Protein AF-A0A934G7C9-F1 (afdb_monomer)

pLDDT: mean 82.49, std 8.16, range [56.38, 91.56]

Radius of gyration: 11.4 Å; Cα contacts (8 Å, |Δi|>4): 44; chains: 1; bounding box: 24×22×29 Å

Foldseek 3Di:
DVVVVVCVVVVDQEAEDEAPCPPDDPVVLVVVLVVLVVSVVVNGHYHYDHPPVVSCVVRDPDDD

Mean predicted aligned error: 5.31 Å

Sequence (64 aa):
MRAIGRILRTGARPLLVDEPTEGLAPVVVQRIRRTVERIKAQGFTILRVEQNFRFAATVANRLT

Solvent-accessible surface area (backbone atoms only — not comparable to full-atom values): 4087 Å² total; per-residue (Å²): 116,69,64,61,59,54,46,59,72,72,68,56,55,70,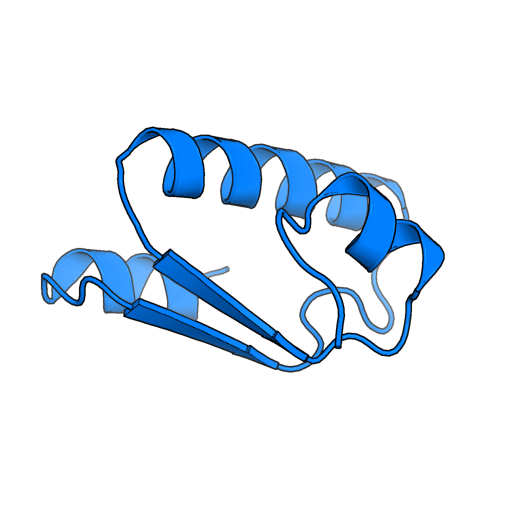43,82,46,74,50,89,58,72,97,54,56,71,72,55,46,54,52,50,50,57,52,51,53,55,45,43,75,71,73,40,47,73,50,73,49,66,86,54,54,75,59,45,67,76,71,50,95,72,86,131

Nearest PDB structures (foldseek):
  6hs3-assembly1_A  TM=9.578E-01  e=5.974E-03  Burkholderia pseudomallei
  6hs3-assembly1_B  TM=9.490E-01  e=5.974E-03  Burkholderia pseudomallei
  8frl-assembly1_A  TM=9.428E-01  e=5.974E-03  Acinetobacter baylyi ADP1
  4p33-assembly1_A  TM=8.825E-01  e=9.715E-03  Escherichia coli K-12
  7w1m-assembly1_A  TM=8.232E-01  e=2.726E-01  Homo sapiens

Structure (mmCIF, N/CA/C/O backbone):
data_AF-A0A934G7C9-F1
#
_entry.id   AF-A0A934G7C9-F1
#
loop_
_atom_site.group_PDB
_atom_site.id
_atom_site.type_symbol
_atom_site.label_atom_id
_atom_site.label_alt_id
_atom_site.label_comp_id
_atom_site.label_asym_id
_atom_site.label_entity_id
_atom_site.label_seq_id
_atom_site.pdbx_PDB_ins_code
_atom_site.Cartn_x
_atom_site.Cartn_y
_atom_site.Cartn_z
_atom_site.occupancy
_atom_site.B_iso_or_equiv
_atom_site.auth_seq_id
_atom_site.auth_comp_id
_atom_site.auth_asym_id
_atom_site.auth_atom_id
_atom_site.pdbx_PDB_model_num
ATOM 1 N N . MET A 1 1 ? 8.309 -4.322 2.668 1.00 58.94 1 MET A N 1
ATOM 2 C CA . MET A 1 1 ? 7.381 -5.444 2.992 1.00 58.94 1 MET A CA 1
ATOM 3 C C . MET A 1 1 ? 7.471 -5.945 4.451 1.00 58.94 1 MET A C 1
ATOM 5 O O . MET A 1 1 ? 6.444 -6.339 4.989 1.00 58.94 1 MET A O 1
ATOM 9 N N . ARG A 1 2 ? 8.632 -5.868 5.138 1.00 56.38 2 ARG A N 1
ATOM 10 C CA . ARG A 1 2 ? 8.761 -6.173 6.588 1.00 56.38 2 ARG A CA 1
ATOM 11 C C . ARG A 1 2 ? 7.961 -5.236 7.514 1.00 56.38 2 ARG A C 1
ATOM 13 O O . ARG A 1 2 ? 7.376 -5.712 8.479 1.00 56.38 2 ARG A O 1
ATOM 20 N N . ALA A 1 3 ? 7.892 -3.936 7.207 1.00 64.31 3 ALA A N 1
ATOM 21 C CA . ALA A 1 3 ? 7.143 -2.961 8.012 1.00 64.31 3 ALA A CA 1
ATOM 22 C C . ALA A 1 3 ? 5.628 -3.249 8.038 1.00 64.31 3 ALA A C 1
ATOM 24 O O . ALA A 1 3 ? 5.041 -3.318 9.112 1.00 64.31 3 ALA A O 1
ATOM 25 N N . ILE A 1 4 ? 5.029 -3.537 6.874 1.00 67.12 4 ILE A N 1
ATOM 26 C CA . ILE A 1 4 ? 3.607 -3.909 6.745 1.00 67.12 4 ILE A CA 1
ATOM 27 C C . ILE A 1 4 ? 3.302 -5.161 7.578 1.00 67.12 4 ILE A C 1
ATOM 29 O O . ILE A 1 4 ? 2.378 -5.159 8.381 1.00 67.12 4 ILE A O 1
ATOM 33 N N . GLY A 1 5 ? 4.124 -6.211 7.459 1.00 65.81 5 GLY A N 1
ATOM 34 C CA . GLY A 1 5 ? 3.950 -7.434 8.251 1.00 65.81 5 GLY A CA 1
ATOM 35 C C . GLY A 1 5 ? 4.071 -7.218 9.765 1.00 65.81 5 GLY A C 1
ATOM 36 O O . GLY A 1 5 ? 3.404 -7.908 10.531 1.00 65.81 5 GLY A O 1
ATOM 37 N N . ARG A 1 6 ? 4.883 -6.247 10.206 1.00 68.19 6 ARG A N 1
ATOM 38 C CA . ARG A 1 6 ? 5.032 -5.898 11.626 1.00 68.19 6 ARG A CA 1
ATOM 39 C C . ARG A 1 6 ? 3.815 -5.136 12.157 1.00 68.19 6 ARG A C 1
ATOM 41 O O . ARG A 1 6 ? 3.358 -5.454 13.244 1.00 68.19 6 ARG A O 1
ATOM 48 N N . ILE A 1 7 ? 3.264 -4.207 11.373 1.00 71.00 7 ILE A N 1
ATOM 49 C CA . ILE A 1 7 ? 2.050 -3.442 11.717 1.00 71.00 7 ILE A CA 1
ATOM 50 C C . ILE A 1 7 ? 0.820 -4.360 11.785 1.00 71.00 7 ILE A C 1
ATOM 52 O O . ILE A 1 7 ? 0.016 -4.262 12.705 1.00 71.00 7 ILE A O 1
ATOM 56 N N . LEU A 1 8 ? 0.696 -5.323 10.867 1.00 68.00 8 LEU A N 1
ATOM 57 C CA . LEU A 1 8 ? -0.418 -6.278 10.899 1.00 68.00 8 LEU A CA 1
ATOM 58 C C . LEU A 1 8 ? -0.418 -7.149 12.169 1.00 68.00 8 LEU A C 1
ATOM 60 O O . LEU A 1 8 ? -1.478 -7.554 12.635 1.00 68.00 8 LEU A O 1
ATOM 64 N N . ARG A 1 9 ? 0.754 -7.413 12.765 1.00 74.44 9 ARG A N 1
ATOM 65 C CA . ARG A 1 9 ? 0.868 -8.175 14.020 1.00 74.44 9 ARG A CA 1
ATOM 66 C C . ARG A 1 9 ? 0.464 -7.386 15.266 1.00 74.44 9 ARG A C 1
ATOM 68 O O . ARG A 1 9 ? 0.187 -8.010 16.281 1.00 74.44 9 ARG A O 1
ATOM 75 N N . THR A 1 10 ? 0.415 -6.055 15.209 1.00 75.12 10 THR A N 1
ATOM 76 C CA . THR A 1 10 ? 0.029 -5.220 16.361 1.00 75.12 10 THR A CA 1
ATOM 77 C C . THR A 1 10 ? -1.482 -4.996 16.455 1.00 75.12 10 THR A C 1
ATOM 79 O O . THR A 1 10 ? -1.928 -4.280 17.344 1.00 75.12 10 THR A O 1
ATOM 82 N N . GLY A 1 11 ? -2.279 -5.555 15.534 1.00 70.62 11 GLY A N 1
ATOM 83 C CA . GLY A 1 11 ? -3.732 -5.345 15.487 1.00 70.62 11 GLY A CA 1
ATOM 84 C C . GLY A 1 11 ? -4.155 -3.977 14.934 1.00 70.62 11 GLY A C 1
ATOM 85 O O . GLY A 1 11 ? -5.323 -3.603 15.046 1.00 70.62 11 GLY A O 1
ATOM 86 N N . ALA A 1 12 ? -3.228 -3.223 14.333 1.00 72.56 12 ALA A N 1
ATOM 87 C CA . ALA A 1 12 ? -3.535 -1.940 13.710 1.00 72.56 12 ALA A CA 1
ATOM 88 C C . ALA A 1 12 ? -4.476 -2.139 12.511 1.00 72.56 12 ALA A C 1
ATOM 90 O O . ALA A 1 12 ? -4.176 -2.908 11.601 1.00 72.56 12 ALA A O 1
ATOM 91 N N . ARG A 1 13 ? -5.617 -1.441 12.512 1.00 69.81 13 ARG A N 1
ATOM 92 C CA . ARG A 1 13 ? -6.632 -1.510 11.444 1.00 69.81 13 ARG A CA 1
ATOM 93 C C . ARG A 1 13 ? -6.350 -0.573 10.262 1.00 69.81 13 ARG A C 1
ATOM 95 O O . ARG A 1 13 ? -6.568 -1.004 9.129 1.00 69.81 13 ARG A O 1
ATOM 102 N N . PRO A 1 14 ? -5.879 0.675 10.475 1.00 80.12 14 PRO A N 1
ATOM 103 C CA . PRO A 1 14 ? -5.404 1.513 9.386 1.00 80.12 14 PRO A CA 1
ATOM 104 C C . PRO A 1 14 ? -3.914 1.274 9.123 1.00 80.12 14 PRO A C 1
ATOM 106 O O . PRO A 1 14 ? -3.111 1.154 10.050 1.00 80.12 14 PRO A O 1
ATOM 109 N N . LEU A 1 15 ? -3.540 1.241 7.848 1.00 83.81 15 LEU A N 1
ATOM 110 C CA . LEU A 1 15 ? -2.163 1.076 7.404 1.00 83.81 15 LEU A CA 1
ATOM 111 C C . LEU A 1 15 ? -1.774 2.261 6.515 1.00 83.81 15 LEU A C 1
ATOM 113 O O . LEU A 1 15 ? -2.381 2.462 5.467 1.00 83.81 15 LEU A O 1
ATOM 117 N N . LEU A 1 16 ? -0.777 3.040 6.937 1.00 84.81 16 LEU A N 1
ATOM 118 C CA . LEU A 1 16 ? -0.197 4.121 6.139 1.00 84.81 16 LEU A CA 1
ATOM 119 C C . LEU A 1 16 ? 1.029 3.589 5.392 1.00 84.81 16 LEU A C 1
ATOM 121 O O . LEU A 1 16 ? 1.901 2.969 6.008 1.00 84.81 16 LEU A O 1
ATOM 125 N N . VAL A 1 17 ? 1.097 3.806 4.079 1.00 83.12 17 VAL A N 1
ATOM 126 C CA . VAL A 1 17 ? 2.284 3.468 3.281 1.00 83.12 17 VAL A CA 1
ATOM 127 C C . VAL A 1 17 ? 2.675 4.650 2.416 1.00 83.1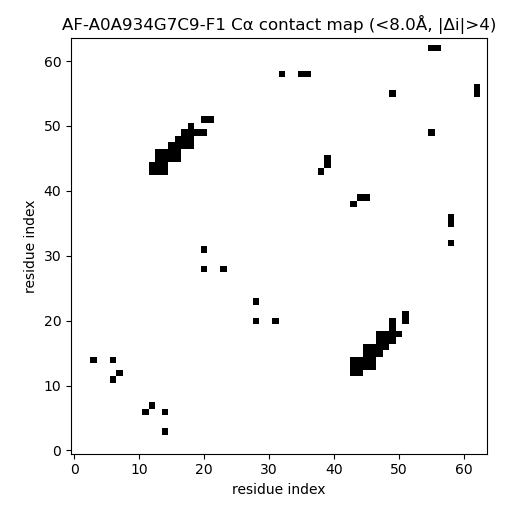2 17 VAL A C 1
ATOM 129 O O . VAL A 1 17 ? 1.864 5.131 1.628 1.00 83.12 17 VAL A O 1
ATOM 132 N N . ASP A 1 18 ? 3.922 5.071 2.562 1.00 82.88 18 ASP A N 1
ATOM 133 C CA . ASP A 1 18 ? 4.510 6.166 1.805 1.00 82.88 18 ASP A CA 1
ATOM 134 C C . ASP A 1 18 ? 5.397 5.591 0.694 1.00 82.88 18 ASP A C 1
ATOM 136 O O . ASP A 1 18 ? 6.238 4.728 0.962 1.00 82.88 18 ASP A O 1
ATOM 140 N N . GLU A 1 19 ? 5.094 5.958 -0.549 1.00 83.75 19 GLU A N 1
ATOM 141 C CA . GLU A 1 19 ? 5.843 5.654 -1.779 1.00 83.75 19 GLU A CA 1
ATOM 142 C C . GLU A 1 19 ? 6.384 4.209 -1.938 1.00 83.75 19 GLU A C 1
ATOM 144 O O . GLU A 1 19 ? 7.520 3.989 -2.361 1.00 83.75 19 GLU A O 1
ATOM 149 N N . PRO A 1 20 ? 5.599 3.145 -1.671 1.00 77.44 20 PRO A N 1
ATOM 150 C CA . PRO A 1 20 ? 6.121 1.776 -1.658 1.00 77.44 20 PRO A CA 1
ATOM 151 C C . PRO A 1 20 ? 6.531 1.213 -3.026 1.00 77.44 20 PRO A C 1
ATOM 153 O O . PRO A 1 20 ? 6.971 0.061 -3.072 1.00 77.44 20 PRO A O 1
ATOM 156 N N . THR A 1 21 ? 6.324 1.940 -4.129 1.00 82.62 21 THR A N 1
ATOM 157 C CA . THR A 1 21 ? 6.634 1.466 -5.489 1.00 82.62 21 THR A CA 1
ATOM 158 C C . THR A 1 21 ? 7.804 2.180 -6.165 1.00 82.62 21 THR A C 1
ATOM 160 O O . THR A 1 21 ? 8.211 1.745 -7.245 1.00 82.6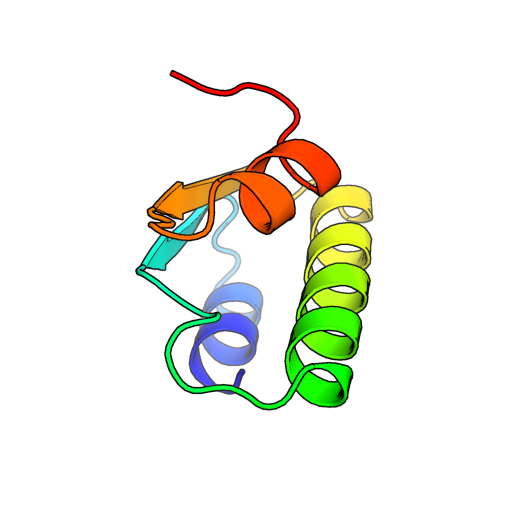2 21 THR A O 1
ATOM 163 N N . GLU A 1 22 ? 8.375 3.214 -5.541 1.00 84.88 22 GLU A N 1
ATOM 164 C CA . GLU A 1 22 ? 9.470 3.995 -6.121 1.00 84.88 22 GLU A CA 1
ATOM 165 C C . GLU A 1 22 ? 10.731 3.140 -6.348 1.00 84.88 22 GLU A C 1
ATOM 167 O O . GLU A 1 22 ? 11.118 2.323 -5.511 1.00 84.88 22 GLU A O 1
ATOM 172 N N . GLY A 1 23 ? 11.356 3.284 -7.522 1.00 84.50 23 GLY A N 1
ATOM 173 C CA . GLY A 1 23 ? 12.608 2.597 -7.868 1.00 84.50 23 GLY A CA 1
ATOM 174 C C . GLY A 1 23 ? 12.513 1.071 -8.017 1.00 84.50 23 GLY A C 1
ATOM 175 O O . GLY A 1 23 ? 13.531 0.409 -8.220 1.00 84.50 23 GLY A O 1
ATOM 176 N N . LEU A 1 24 ? 11.315 0.480 -7.928 1.00 86.81 24 LEU A N 1
ATOM 177 C CA . LEU A 1 24 ? 11.137 -0.971 -7.988 1.00 86.81 24 LEU A CA 1
ATOM 178 C C . LEU A 1 24 ? 10.927 -1.486 -9.414 1.00 86.81 24 LEU A C 1
ATOM 180 O O . LEU A 1 24 ? 10.209 -0.902 -10.225 1.00 86.81 24 LEU A O 1
ATOM 184 N N . ALA A 1 25 ? 11.476 -2.672 -9.692 1.00 91.44 25 ALA A N 1
ATOM 185 C CA . ALA A 1 25 ? 11.235 -3.368 -10.951 1.00 91.44 25 ALA A CA 1
ATOM 186 C C . ALA A 1 25 ? 9.735 -3.713 -11.135 1.00 91.44 25 ALA A C 1
ATOM 188 O O . ALA A 1 25 ? 9.061 -4.063 -10.156 1.00 91.44 25 ALA A O 1
ATOM 189 N N . PRO A 1 26 ? 9.205 -3.736 -12.378 1.00 87.19 26 PRO A N 1
ATOM 190 C CA . PRO A 1 26 ? 7.775 -3.950 -12.644 1.00 87.19 26 PRO A CA 1
ATOM 191 C C . PRO A 1 26 ? 7.180 -5.211 -11.995 1.00 87.19 26 PRO A C 1
ATOM 193 O O . PRO A 1 26 ? 6.061 -5.194 -11.479 1.00 87.19 26 PRO A O 1
ATOM 196 N N . VAL A 1 27 ? 7.941 -6.309 -11.957 1.00 91.38 27 VAL A N 1
ATOM 197 C CA . VAL A 1 27 ? 7.513 -7.570 -11.325 1.00 91.38 27 VAL A CA 1
ATOM 198 C C . VAL A 1 27 ? 7.289 -7.426 -9.815 1.00 91.38 27 VAL A C 1
ATOM 200 O O . VAL A 1 27 ? 6.377 -8.039 -9.249 1.00 91.38 27 VAL A O 1
ATOM 203 N N . VAL A 1 28 ? 8.086 -6.582 -9.154 1.00 89.38 28 VAL A N 1
ATOM 204 C CA . VAL A 1 28 ? 7.984 -6.319 -7.716 1.00 89.38 28 VAL A CA 1
ATOM 205 C C . VAL A 1 28 ? 6.751 -5.468 -7.435 1.00 89.38 28 VAL A C 1
ATOM 207 O O . VAL A 1 28 ? 5.976 -5.803 -6.538 1.00 89.38 28 VAL A O 1
ATOM 210 N N . VAL A 1 29 ? 6.501 -4.448 -8.258 1.00 88.44 29 VAL A N 1
ATOM 211 C CA . VAL A 1 29 ? 5.294 -3.610 -8.188 1.00 88.44 29 VAL A CA 1
ATOM 212 C C . VAL A 1 29 ? 4.023 -4.462 -8.306 1.00 88.44 29 VAL A C 1
ATOM 214 O O . VAL A 1 29 ? 3.111 -4.343 -7.485 1.00 88.44 29 VAL A O 1
ATOM 217 N N . GLN A 1 30 ? 3.986 -5.415 -9.244 1.00 89.88 30 GLN A N 1
ATOM 218 C CA . GLN A 1 30 ? 2.862 -6.354 -9.378 1.00 89.88 30 GLN A CA 1
ATOM 219 C C . GLN A 1 30 ? 2.676 -7.248 -8.144 1.00 89.88 30 GLN A C 1
ATOM 221 O O . GLN A 1 30 ? 1.549 -7.554 -7.746 1.00 89.88 30 GLN A O 1
ATOM 226 N N . ARG A 1 31 ? 3.768 -7.666 -7.495 1.00 90.44 31 ARG A N 1
ATOM 227 C CA . ARG A 1 31 ? 3.697 -8.453 -6.255 1.00 90.44 31 ARG A CA 1
ATOM 228 C C . ARG A 1 31 ? 3.192 -7.623 -5.074 1.00 90.44 31 ARG A C 1
ATOM 230 O O . ARG A 1 31 ? 2.423 -8.139 -4.258 1.00 90.44 31 ARG A O 1
ATOM 237 N N . ILE A 1 32 ? 3.588 -6.353 -4.993 1.00 88.50 32 ILE A N 1
ATOM 238 C CA . ILE A 1 32 ? 3.077 -5.405 -3.998 1.00 88.50 32 ILE A CA 1
ATOM 239 C C . ILE A 1 32 ? 1.577 -5.209 -4.195 1.00 88.50 32 ILE A C 1
ATOM 241 O O . ILE A 1 32 ? 0.834 -5.370 -3.230 1.00 88.50 32 ILE A O 1
ATOM 245 N N . ARG A 1 33 ? 1.120 -4.971 -5.431 1.00 87.75 33 ARG A N 1
A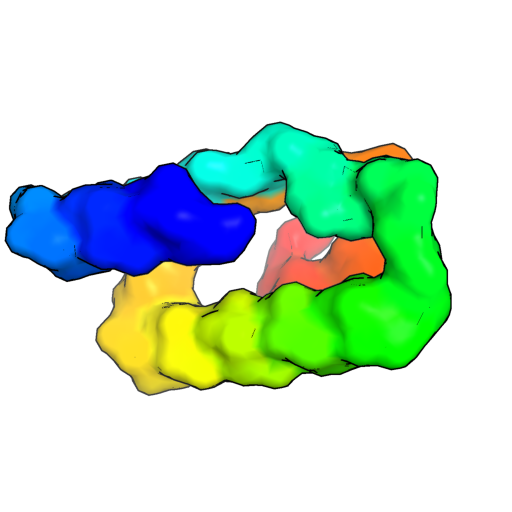TOM 246 C CA . ARG A 1 33 ? -0.309 -4.855 -5.760 1.00 87.75 33 ARG A CA 1
ATOM 247 C C . ARG A 1 33 ? -1.126 -6.023 -5.209 1.00 87.75 33 ARG A C 1
ATOM 249 O O . ARG A 1 33 ? -2.018 -5.804 -4.397 1.00 87.75 33 ARG A O 1
ATOM 256 N N . ARG A 1 34 ? -0.760 -7.260 -5.565 1.00 91.56 34 ARG A N 1
ATOM 257 C CA . ARG A 1 34 ? -1.459 -8.473 -5.095 1.00 91.56 34 ARG A CA 1
ATOM 258 C C . ARG A 1 34 ? -1.478 -8.588 -3.570 1.00 91.56 34 ARG A C 1
ATOM 260 O O . ARG A 1 34 ? -2.459 -9.027 -2.978 1.00 91.56 34 ARG A O 1
ATOM 267 N N . THR A 1 35 ? -0.385 -8.195 -2.919 1.00 88.38 35 THR A N 1
ATOM 268 C CA . THR A 1 35 ? -0.296 -8.209 -1.453 1.00 88.38 35 THR A CA 1
ATOM 269 C C . THR A 1 35 ? -1.257 -7.198 -0.834 1.00 88.38 35 THR A C 1
ATOM 271 O O . THR A 1 35 ? -1.951 -7.526 0.123 1.00 88.38 35 THR A O 1
ATOM 274 N N . VAL A 1 36 ? -1.314 -5.989 -1.390 1.00 86.94 36 VAL A N 1
ATOM 275 C CA . VAL A 1 36 ? -2.199 -4.913 -0.936 1.00 86.94 36 VAL A CA 1
ATOM 276 C C . VAL A 1 36 ? -3.663 -5.294 -1.139 1.00 86.94 36 VAL A C 1
ATOM 278 O O . VAL A 1 36 ? -4.451 -5.139 -0.214 1.00 86.94 36 VAL A O 1
ATOM 281 N N . GLU A 1 37 ? -4.023 -5.864 -2.288 1.00 89.25 37 GLU A N 1
ATOM 282 C CA . GLU A 1 37 ? -5.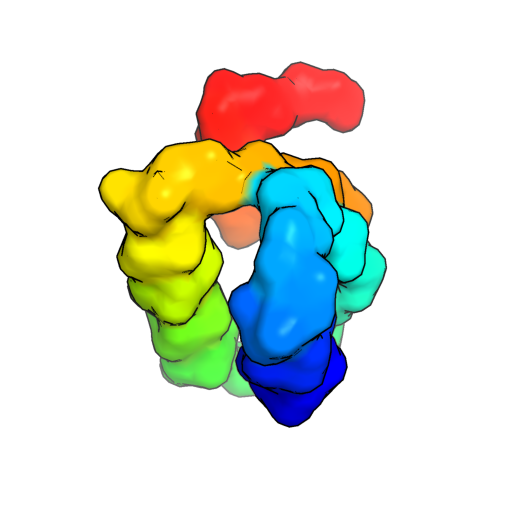376 -6.374 -2.554 1.00 89.25 37 GLU A CA 1
ATOM 283 C C . GLU A 1 37 ? -5.798 -7.435 -1.534 1.00 89.25 37 GLU A C 1
ATOM 285 O O . GLU A 1 37 ? -6.887 -7.348 -0.971 1.00 89.25 37 GLU A O 1
ATOM 290 N N . ARG A 1 38 ? -4.910 -8.386 -1.220 1.00 89.56 38 ARG A N 1
ATOM 291 C CA . ARG A 1 38 ? -5.174 -9.404 -0.196 1.00 89.56 38 ARG A CA 1
ATOM 292 C C . ARG A 1 38 ? -5.393 -8.790 1.187 1.00 89.56 38 ARG A C 1
ATOM 294 O O . ARG A 1 38 ? -6.273 -9.238 1.908 1.00 89.56 38 ARG A O 1
ATOM 301 N N . ILE A 1 39 ? -4.609 -7.778 1.559 1.00 85.75 39 ILE A N 1
ATOM 302 C CA . ILE A 1 39 ? -4.758 -7.086 2.849 1.00 85.75 39 ILE A CA 1
ATOM 303 C C . ILE A 1 39 ? -6.084 -6.312 2.890 1.00 85.75 39 ILE A C 1
ATOM 305 O O . ILE A 1 39 ? -6.813 -6.406 3.872 1.00 85.75 39 ILE A O 1
ATOM 309 N N . LYS A 1 40 ? -6.454 -5.614 1.810 1.00 85.56 40 LYS A N 1
ATOM 310 C CA . LYS A 1 40 ? -7.758 -4.937 1.706 1.00 85.56 40 LYS A CA 1
ATOM 311 C C . LYS A 1 40 ? -8.924 -5.918 1.838 1.00 85.56 40 LYS A C 1
ATOM 313 O O . LYS A 1 40 ? -9.873 -5.634 2.559 1.00 85.56 40 LYS A O 1
ATOM 318 N N . ALA A 1 41 ? -8.833 -7.088 1.200 1.00 88.44 41 ALA A N 1
ATOM 319 C CA . ALA A 1 41 ? -9.849 -8.141 1.293 1.00 88.44 41 ALA A CA 1
ATOM 320 C C . ALA A 1 41 ? -10.023 -8.697 2.720 1.00 88.44 41 ALA A C 1
ATOM 322 O O . ALA A 1 41 ? -11.069 -9.248 3.040 1.00 88.44 41 ALA A O 1
ATOM 323 N N . GLN A 1 42 ? -9.027 -8.521 3.593 1.00 87.56 42 GLN A N 1
ATOM 324 C CA . GLN A 1 42 ? -9.103 -8.875 5.013 1.00 87.56 42 GLN A CA 1
ATOM 325 C C . GLN A 1 42 ? -9.746 -7.772 5.881 1.00 87.56 42 GLN A C 1
ATOM 327 O O . GLN A 1 42 ? -9.772 -7.902 7.101 1.00 87.56 42 GLN A O 1
ATOM 332 N N . GLY A 1 43 ? -10.260 -6.692 5.277 1.00 85.81 43 GLY A N 1
ATOM 333 C CA . GLY A 1 43 ? -10.959 -5.607 5.976 1.00 85.81 43 GLY A CA 1
ATOM 334 C C . GLY A 1 43 ? -10.055 -4.487 6.498 1.00 85.81 43 GLY A C 1
ATOM 335 O O . GLY A 1 43 ? -10.510 -3.649 7.273 1.00 85.81 43 GLY A O 1
ATOM 336 N N . PHE A 1 44 ? -8.783 -4.451 6.092 1.00 86.25 44 PHE A N 1
ATOM 337 C CA . PHE A 1 44 ? -7.872 -3.372 6.473 1.00 86.25 44 PHE A CA 1
ATOM 338 C C . PHE A 1 44 ? -8.089 -2.131 5.609 1.00 86.25 44 PHE A C 1
ATOM 340 O O . PHE A 1 44 ? -8.150 -2.207 4.378 1.00 86.25 44 PHE A O 1
ATOM 347 N N . THR A 1 45 ? -8.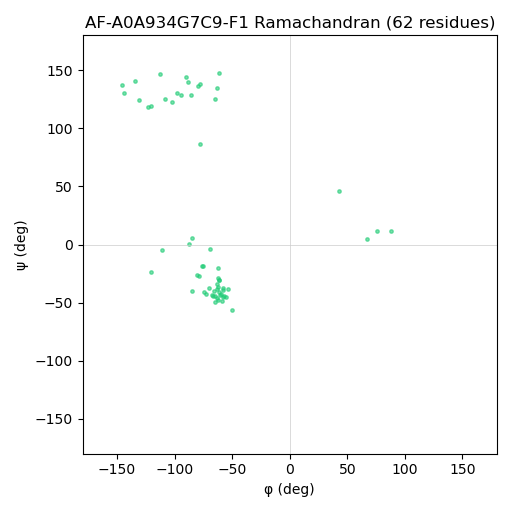104 -0.969 6.258 1.00 87.12 45 THR A N 1
ATOM 348 C CA . THR A 1 45 ? -8.087 0.326 5.575 1.00 87.12 45 THR A CA 1
ATOM 349 C C . THR A 1 45 ? -6.642 0.712 5.293 1.00 87.12 45 THR A C 1
ATOM 351 O O . THR A 1 45 ? -5.807 0.704 6.195 1.00 87.12 45 THR A O 1
ATOM 354 N N . ILE A 1 46 ? -6.330 1.067 4.048 1.00 87.81 46 ILE A N 1
ATOM 355 C CA . ILE A 1 46 ? -4.973 1.444 3.644 1.00 87.81 46 ILE A CA 1
ATOM 356 C C . ILE A 1 46 ? -5.001 2.871 3.107 1.00 87.81 46 ILE A C 1
ATOM 358 O O . ILE A 1 46 ? -5.664 3.133 2.105 1.00 87.81 46 ILE A O 1
ATOM 362 N N . LEU A 1 47 ? -4.260 3.767 3.756 1.00 86.31 47 LEU A N 1
ATOM 363 C CA . LEU A 1 47 ? -3.965 5.104 3.255 1.00 86.31 47 LEU A CA 1
ATOM 364 C C . LEU A 1 47 ? -2.585 5.072 2.600 1.00 86.31 47 LEU A C 1
ATOM 366 O O . LEU A 1 47 ? -1.629 4.541 3.167 1.00 86.31 47 LEU A O 1
ATOM 370 N N . ARG A 1 48 ? -2.486 5.595 1.382 1.00 83.44 48 ARG A N 1
ATOM 371 C CA . ARG A 1 48 ? -1.256 5.554 0.597 1.00 83.44 48 ARG A CA 1
ATOM 372 C C . ARG A 1 48 ? -0.961 6.890 -0.039 1.00 83.44 48 ARG A C 1
ATOM 374 O O . ARG A 1 48 ? -1.872 7.524 -0.558 1.00 83.44 48 ARG A O 1
ATOM 381 N N . VAL A 1 49 ? 0.318 7.230 -0.043 1.00 85.31 49 VAL A N 1
ATOM 382 C CA . VAL A 1 49 ? 0.884 8.322 -0.828 1.00 85.31 49 VAL A CA 1
ATOM 383 C C . VAL A 1 49 ? 1.707 7.678 -1.943 1.00 85.31 49 VAL A C 1
ATOM 385 O O . VAL A 1 49 ? 2.508 6.780 -1.692 1.00 85.31 49 VAL A O 1
ATOM 388 N N . GLU A 1 50 ? 1.418 8.041 -3.191 1.00 85.38 50 GLU A N 1
ATOM 389 C CA . GLU A 1 50 ? 2.046 7.475 -4.388 1.00 85.38 50 GLU A CA 1
ATOM 390 C C . GLU A 1 50 ? 2.229 8.559 -5.443 1.00 85.38 50 GLU A C 1
ATOM 392 O O . GLU A 1 50 ? 1.265 9.226 -5.816 1.00 85.38 50 GLU A O 1
ATOM 397 N N . GLN A 1 51 ? 3.435 8.664 -5.998 1.00 82.94 51 GLN A N 1
ATOM 398 C CA . GLN A 1 51 ? 3.686 9.486 -7.185 1.00 82.94 51 GLN A CA 1
ATOM 399 C C . GLN A 1 51 ? 3.278 8.759 -8.476 1.00 82.94 51 GLN A C 1
ATOM 401 O O . GLN A 1 51 ? 2.915 9.375 -9.479 1.00 82.94 51 GLN A O 1
ATOM 406 N N . ASN A 1 52 ? 3.291 7.421 -8.467 1.00 83.88 52 ASN A N 1
ATOM 407 C CA . ASN A 1 52 ? 2.895 6.619 -9.618 1.00 83.88 52 ASN A CA 1
ATOM 408 C C . ASN A 1 52 ? 1.364 6.555 -9.743 1.00 83.88 52 ASN A C 1
ATOM 410 O O . ASN A 1 52 ? 0.717 5.606 -9.292 1.00 83.88 52 ASN A O 1
ATOM 414 N N . PHE A 1 53 ? 0.785 7.554 -10.412 1.00 83.19 53 PHE A N 1
ATOM 415 C CA . PHE A 1 53 ? -0.665 7.676 -10.584 1.00 83.19 53 PHE A CA 1
ATOM 416 C C . PHE A 1 53 ? -1.303 6.456 -11.265 1.00 83.19 53 PHE A C 1
ATOM 418 O O . PHE A 1 53 ? -2.370 6.000 -10.857 1.00 83.19 53 PHE A O 1
ATOM 425 N N . ARG A 1 54 ? -0.633 5.873 -12.273 1.00 84.50 54 ARG A N 1
ATOM 426 C CA . ARG A 1 54 ? -1.129 4.672 -12.970 1.00 84.50 54 ARG A CA 1
ATOM 427 C C . ARG A 1 54 ? -1.271 3.502 -12.008 1.00 84.50 54 ARG A C 1
ATOM 429 O O . ARG A 1 54 ? -2.272 2.795 -12.043 1.00 84.50 54 ARG A O 1
ATOM 436 N N . PHE A 1 55 ? -0.285 3.310 -11.136 1.00 84.00 55 PHE A N 1
ATOM 437 C CA . PHE A 1 55 ? -0.369 2.296 -10.098 1.00 84.00 55 PHE A CA 1
ATOM 438 C C . PHE A 1 55 ? -1.487 2.624 -9.100 1.00 84.00 55 PHE A C 1
ATOM 440 O O . PHE A 1 55 ? -2.330 1.767 -8.831 1.00 84.00 55 PHE A O 1
ATOM 447 N N . ALA A 1 56 ? -1.524 3.854 -8.581 1.00 85.94 56 ALA A N 1
ATOM 448 C CA . ALA A 1 56 ? -2.505 4.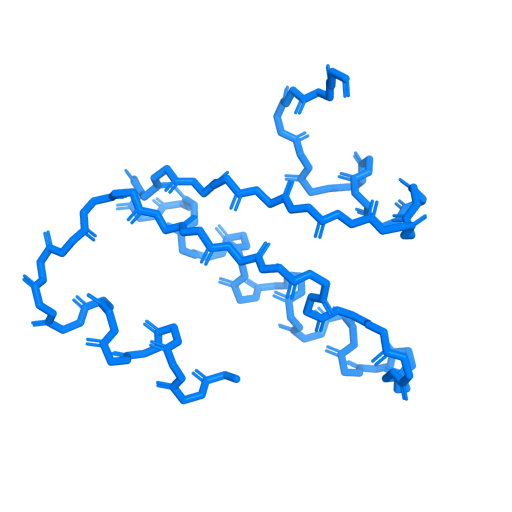276 -7.585 1.00 85.94 56 ALA A CA 1
ATOM 449 C C . ALA A 1 56 ? -3.945 4.046 -8.070 1.00 85.94 56 ALA A C 1
ATOM 451 O O . ALA A 1 56 ? -4.738 3.430 -7.359 1.00 85.94 56 ALA A O 1
ATOM 452 N N . ALA A 1 57 ? -4.249 4.418 -9.315 1.00 86.69 57 ALA A N 1
ATOM 453 C CA . ALA A 1 57 ? -5.565 4.235 -9.922 1.00 86.69 57 AL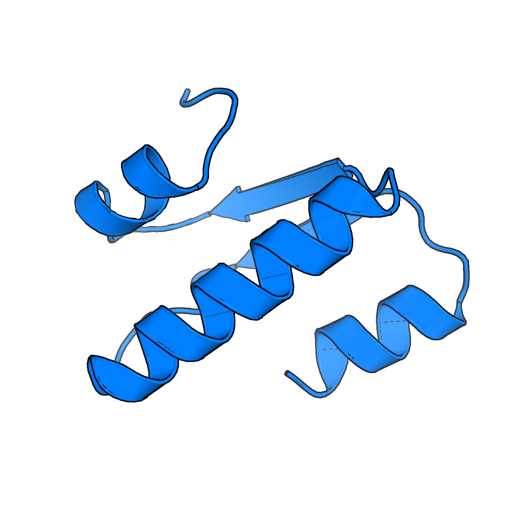A A CA 1
ATOM 454 C C . ALA A 1 57 ? -6.006 2.768 -10.026 1.00 86.69 57 ALA A C 1
ATOM 456 O O . ALA A 1 57 ? -7.193 2.479 -9.923 1.00 86.69 57 ALA A O 1
ATOM 457 N N . THR A 1 58 ? -5.071 1.825 -10.178 1.00 86.19 58 THR A N 1
ATOM 458 C CA . THR A 1 58 ? -5.421 0.395 -10.261 1.00 86.19 58 THR A CA 1
ATOM 459 C C . THR A 1 58 ? -5.767 -0.235 -8.913 1.00 86.19 58 THR A C 1
ATOM 461 O O . THR A 1 58 ? -6.364 -1.307 -8.881 1.00 86.19 58 THR A O 1
ATOM 464 N N . VAL A 1 59 ? -5.378 0.392 -7.797 1.00 84.50 59 VAL A N 1
ATOM 465 C CA . VAL A 1 59 ? -5.477 -0.215 -6.456 1.00 84.50 59 VAL A CA 1
ATOM 466 C C . VAL A 1 59 ? -6.345 0.602 -5.500 1.00 84.50 59 VAL A C 1
ATOM 468 O O . VAL A 1 59 ? -6.858 0.050 -4.523 1.00 84.50 59 VAL A O 1
ATOM 471 N N . ALA A 1 60 ? -6.515 1.901 -5.734 1.00 88.38 60 ALA A N 1
ATOM 472 C CA . ALA A 1 60 ? -7.259 2.792 -4.855 1.00 88.38 60 ALA A CA 1
ATOM 473 C C . ALA A 1 60 ? -8.779 2.632 -5.022 1.00 88.38 60 ALA A C 1
ATOM 475 O O . ALA A 1 60 ? -9.291 2.548 -6.132 1.00 88.38 60 ALA A O 1
ATOM 476 N N . ASN A 1 61 ? -9.515 2.628 -3.906 1.00 88.25 61 ASN A N 1
ATOM 477 C CA . ASN A 1 61 ? -10.980 2.764 -3.928 1.00 88.25 61 ASN A CA 1
ATOM 478 C C . ASN A 1 61 ? -11.414 4.222 -4.128 1.00 88.25 61 ASN A C 1
ATOM 480 O O . ASN A 1 61 ? -12.510 4.478 -4.6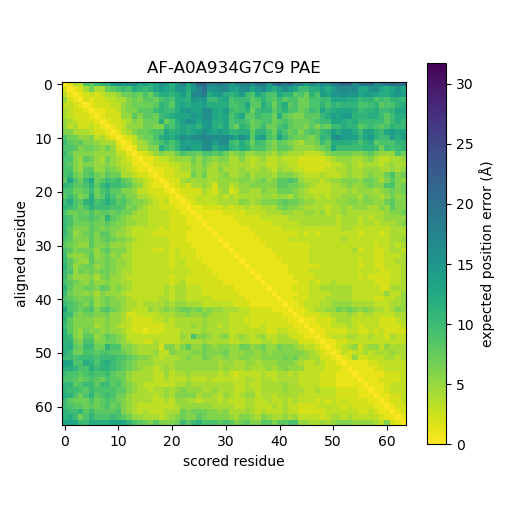13 1.00 88.25 61 ASN A O 1
ATOM 484 N N . ARG A 1 62 ? -10.570 5.167 -3.706 1.00 88.62 62 ARG A N 1
ATOM 485 C CA . ARG A 1 62 ? -10.771 6.610 -3.817 1.00 88.62 62 ARG A CA 1
ATOM 486 C C . ARG A 1 62 ? -9.414 7.271 -4.041 1.00 88.62 62 ARG A C 1
ATOM 488 O O . ARG A 1 62 ? -8.448 6.902 -3.378 1.00 88.62 62 ARG A O 1
ATOM 495 N N . LEU A 1 63 ? -9.375 8.238 -4.950 1.00 86.88 63 LEU A N 1
ATOM 496 C CA . LEU A 1 63 ? -8.248 9.140 -5.188 1.00 86.88 63 LEU A CA 1
ATOM 497 C C . LEU A 1 63 ? -8.680 10.552 -4.764 1.00 86.88 63 LEU A C 1
ATOM 499 O O . LEU A 1 63 ? -9.869 10.876 -4.823 1.00 86.88 63 LEU A O 1
ATOM 503 N N . THR A 1 64 ? -7.761 11.361 -4.251 1.00 83.44 64 THR A N 1
ATOM 504 C CA . THR A 1 64 ? -7.993 12.753 -3.829 1.00 83.44 64 THR A CA 1
ATOM 505 C C . THR A 1 64 ? -6.763 13.567 -4.179 1.00 83.44 64 THR A C 1
ATOM 507 O O . THR A 1 64 ? -5.670 12.957 -4.177 1.00 83.44 64 THR A O 1
#

Secondary structure (DSSP, 8-state):
-HHHHHHHHTT-SEEEEESTTTT--HHHHHHHHHHHHHHHHTT-EEEEE-S-HHHHHHH-S---